Protein AF-A0A9D1HFX7-F1 (afdb_monomer)

Structure (mmCIF, N/CA/C/O backbone):
data_AF-A0A9D1HFX7-F1
#
_entry.id   AF-A0A9D1HFX7-F1
#
loop_
_atom_site.group_PDB
_atom_site.id
_atom_site.type_symbol
_atom_site.label_atom_id
_atom_site.label_alt_id
_atom_site.label_comp_id
_atom_site.label_asym_id
_atom_site.label_entity_id
_atom_site.label_seq_id
_atom_site.pdbx_PDB_ins_code
_atom_site.Cartn_x
_atom_site.Cartn_y
_atom_site.Cartn_z
_atom_site.occupancy
_atom_site.B_iso_or_equiv
_atom_site.auth_seq_id
_atom_site.auth_comp_id
_atom_site.auth_asym_id
_atom_site.auth_atom_id
_atom_site.pdbx_PDB_model_num
ATOM 1 N N . MET A 1 1 ? 2.131 -2.869 28.684 1.00 35.06 1 MET A N 1
ATOM 2 C CA . MET A 1 1 ? 0.744 -2.382 28.804 1.00 35.06 1 MET A CA 1
ATOM 3 C C . MET A 1 1 ? 0.823 -0.874 28.909 1.00 35.06 1 MET A C 1
ATOM 5 O O . MET A 1 1 ? 1.171 -0.352 29.963 1.00 35.06 1 ME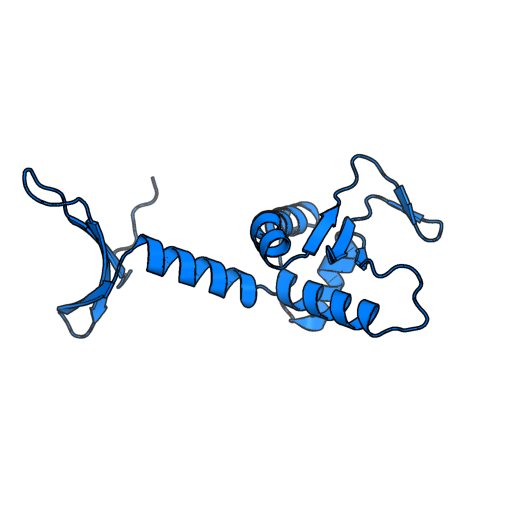T A O 1
ATOM 9 N N . GLU A 1 2 ? 0.680 -0.198 27.777 1.00 43.59 2 GLU A N 1
ATOM 10 C CA . GLU A 1 2 ? 0.685 1.263 27.704 1.00 43.59 2 GLU A CA 1
ATOM 11 C C . GLU A 1 2 ? -0.664 1.756 28.248 1.00 43.59 2 GLU A C 1
ATOM 13 O O . GLU A 1 2 ? -1.698 1.173 27.932 1.00 43.59 2 GLU A O 1
ATOM 18 N N . ARG A 1 3 ? -0.665 2.739 29.156 1.00 45.41 3 ARG A N 1
ATOM 19 C CA . ARG A 1 3 ? -1.911 3.285 29.713 1.00 45.41 3 ARG A CA 1
ATOM 20 C C . ARG A 1 3 ? -2.612 4.080 28.613 1.00 45.41 3 ARG A C 1
ATOM 22 O O . ARG A 1 3 ? -2.048 5.078 28.168 1.00 45.41 3 ARG A O 1
ATOM 29 N N . GLU A 1 4 ? -3.812 3.655 28.220 1.00 54.44 4 GLU A N 1
ATOM 30 C CA . GLU A 1 4 ? -4.685 4.386 27.294 1.00 54.44 4 GLU A CA 1
ATOM 31 C C . GLU A 1 4 ? -4.782 5.856 27.723 1.00 54.44 4 GLU A C 1
ATOM 33 O O . GLU A 1 4 ? -5.064 6.189 28.885 1.00 54.44 4 GLU A O 1
ATOM 38 N N . LYS A 1 5 ? -4.450 6.756 26.797 1.00 50.41 5 LYS A N 1
ATOM 39 C CA . LYS A 1 5 ? -4.477 8.194 27.049 1.00 50.41 5 LYS A CA 1
ATOM 40 C C . LYS A 1 5 ? -5.940 8.613 27.174 1.00 50.41 5 LYS A C 1
ATOM 42 O O . LYS A 1 5 ? -6.688 8.547 26.211 1.00 50.41 5 LYS A O 1
ATOM 47 N N . ARG A 1 6 ? -6.330 9.120 28.348 1.00 51.50 6 ARG A N 1
ATOM 48 C CA . ARG A 1 6 ? -7.686 9.606 28.710 1.00 51.50 6 ARG A CA 1
ATOM 49 C C . ARG A 1 6 ? -8.242 10.771 27.857 1.00 51.50 6 ARG A C 1
ATOM 51 O O . ARG A 1 6 ? -9.189 11.428 28.269 1.00 51.50 6 ARG A O 1
ATOM 58 N N . THR A 1 7 ? -7.623 11.072 26.724 1.00 53.31 7 THR A N 1
ATOM 59 C CA . THR A 1 7 ? -7.999 12.125 25.771 1.00 53.31 7 THR A CA 1
ATOM 60 C C . THR A 1 7 ? -8.582 11.568 24.474 1.00 53.31 7 THR A C 1
ATOM 62 O O . THR A 1 7 ? -8.871 12.343 23.568 1.00 53.31 7 THR A O 1
ATOM 65 N N . GLU A 1 8 ? -8.726 10.250 24.346 1.00 61.66 8 GLU A N 1
ATOM 66 C CA . GLU A 1 8 ? -9.421 9.656 23.206 1.00 61.66 8 GLU A CA 1
ATOM 67 C C . GLU A 1 8 ? -10.930 9.868 23.373 1.00 61.66 8 GLU A C 1
ATOM 69 O O . GLU A 1 8 ? -11.542 9.402 24.331 1.00 61.66 8 GLU A O 1
ATOM 74 N N . ASN A 1 9 ? -11.530 10.613 22.441 1.00 75.38 9 ASN A N 1
ATOM 75 C CA . ASN A 1 9 ? -12.978 10.828 22.368 1.00 75.38 9 ASN A CA 1
ATOM 76 C C . ASN A 1 9 ? -13.708 9.599 21.802 1.00 75.38 9 ASN A C 1
ATOM 78 O O . ASN A 1 9 ? -14.849 9.721 21.388 1.00 75.38 9 ASN A O 1
ATOM 82 N N . GLU A 1 10 ? -13.074 8.432 21.729 1.00 80.06 10 GLU A N 1
ATOM 83 C CA . GLU A 1 10 ? -13.641 7.234 21.117 1.00 80.06 10 GLU A CA 1
ATOM 84 C C . GLU A 1 10 ? -13.558 6.059 22.088 1.00 80.06 10 GLU A C 1
ATOM 86 O O . GLU A 1 10 ? -12.585 5.923 22.824 1.00 80.06 10 GLU A O 1
ATOM 91 N N . ALA A 1 11 ? -14.596 5.225 22.109 1.00 83.12 11 ALA A N 1
ATOM 92 C CA . ALA A 1 11 ? -14.663 4.039 22.956 1.00 83.12 11 ALA A CA 1
ATOM 93 C C . ALA A 1 11 ? -15.431 2.916 22.258 1.00 83.12 11 ALA A C 1
ATOM 95 O O . ALA A 1 11 ? -16.308 3.171 21.435 1.00 83.12 11 ALA A O 1
ATOM 96 N N . VAL A 1 12 ? -15.142 1.668 22.625 1.00 84.00 12 VAL A N 1
ATOM 97 C CA . VAL A 1 12 ? -15.942 0.508 22.215 1.00 84.00 12 VAL A CA 1
ATOM 98 C C . VAL A 1 12 ? -16.804 0.066 23.394 1.00 84.00 12 VAL A C 1
ATOM 100 O O . VAL A 1 12 ? -16.301 -0.237 24.475 1.00 84.00 12 VAL A O 1
ATOM 103 N N . LEU A 1 13 ? -18.121 0.048 23.198 1.00 84.88 13 LEU A N 1
ATOM 104 C CA . LEU A 1 13 ? -19.087 -0.481 24.150 1.00 84.88 13 LEU A CA 1
ATOM 105 C C . LEU A 1 13 ? -19.352 -1.953 23.838 1.00 84.88 13 LEU A C 1
ATOM 107 O O . LEU A 1 13 ? -20.036 -2.273 22.869 1.00 84.88 13 LEU A O 1
ATOM 111 N N . HIS A 1 14 ? -18.847 -2.828 24.703 1.00 87.31 14 HIS A N 1
ATOM 112 C CA . HIS A 1 14 ? -19.106 -4.263 24.653 1.00 87.31 14 HIS A CA 1
ATOM 113 C C . HIS A 1 14 ? -20.423 -4.589 25.365 1.00 87.31 14 HIS A C 1
ATOM 115 O O . HIS A 1 14 ? -20.521 -4.503 26.593 1.00 87.31 1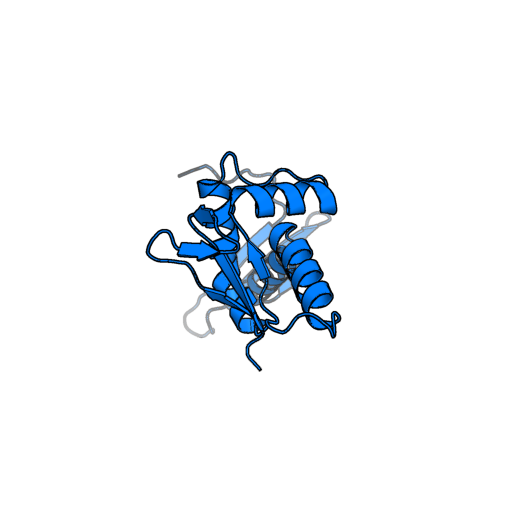4 HIS A O 1
ATOM 121 N N . ILE A 1 15 ? -21.444 -4.972 24.607 1.00 86.44 15 ILE A N 1
ATOM 122 C CA . ILE A 1 15 ? -22.751 -5.373 25.127 1.00 86.44 15 ILE A CA 1
ATOM 123 C C . ILE A 1 15 ? -22.792 -6.898 25.184 1.00 86.44 15 ILE A C 1
ATOM 125 O O . ILE A 1 15 ? -22.756 -7.571 24.159 1.00 86.44 15 ILE A O 1
ATOM 129 N N . THR A 1 16 ? -22.893 -7.456 26.391 1.00 89.06 16 THR A N 1
ATOM 130 C CA . THR A 1 16 ? 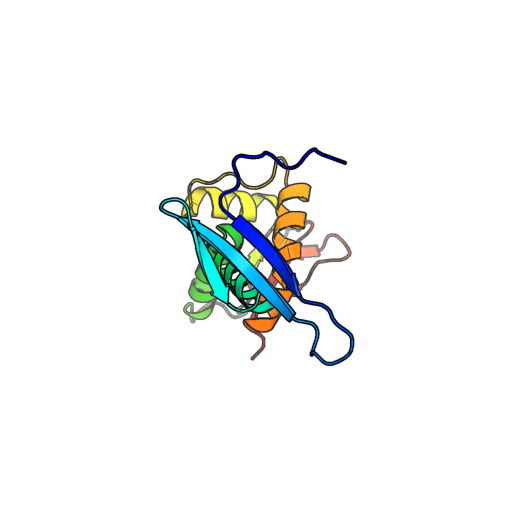-23.042 -8.903 26.612 1.00 89.06 16 THR A CA 1
ATOM 131 C C . THR A 1 16 ? -24.132 -9.174 27.646 1.00 89.06 16 THR A C 1
ATOM 133 O O . THR A 1 16 ? -24.351 -8.380 28.561 1.00 89.06 16 THR A O 1
ATOM 136 N N . GLY A 1 17 ? -24.850 -10.291 27.512 1.00 88.06 17 GLY A N 1
ATOM 137 C CA . GLY A 1 17 ? -25.893 -10.678 28.460 1.00 88.06 17 GLY A CA 1
ATOM 138 C C . GLY A 1 17 ? -26.484 -12.052 28.154 1.00 88.06 17 GLY A C 1
ATOM 139 O O . GLY A 1 17 ? -26.192 -12.646 27.122 1.00 88.06 17 GLY A O 1
ATOM 140 N N . ARG A 1 18 ? -27.300 -12.575 29.077 1.00 88.56 18 ARG A N 1
ATOM 141 C CA . ARG A 1 18 ? -27.827 -13.951 29.006 1.00 88.56 18 ARG A CA 1
ATOM 142 C C . ARG A 1 18 ? -28.803 -14.168 27.845 1.00 88.56 18 ARG A C 1
ATOM 144 O O . ARG A 1 18 ? -28.777 -15.221 27.225 1.00 88.56 18 ARG A O 1
ATOM 151 N N . ASP A 1 19 ? -29.649 -13.174 27.586 1.00 92.56 19 ASP A N 1
ATOM 152 C CA . ASP A 1 19 ? -30.770 -13.252 26.640 1.00 92.56 19 ASP A CA 1
ATOM 153 C C . ASP A 1 19 ? -30.618 -12.252 25.472 1.00 92.56 19 ASP A C 1
ATOM 155 O O . ASP A 1 19 ? -31.581 -11.952 24.770 1.00 92.56 19 ASP A O 1
ATOM 159 N N . ILE A 1 20 ? -29.414 -11.706 25.273 1.00 85.12 20 ILE A N 1
ATOM 160 C CA . ILE A 1 20 ? -29.111 -10.750 24.202 1.00 85.12 20 ILE A CA 1
ATOM 161 C C . ILE A 1 20 ? -27.954 -11.260 23.355 1.00 85.12 20 ILE A C 1
ATOM 163 O O . ILE A 1 20 ? -27.045 -11.924 23.854 1.00 85.12 20 ILE A O 1
ATOM 167 N N . GLN A 1 21 ? -27.985 -10.932 22.066 1.00 83.75 21 GLN A N 1
ATOM 168 C CA . GLN A 1 21 ? -26.839 -11.186 21.207 1.00 83.75 21 GLN A CA 1
ATOM 169 C C . GLN A 1 21 ? -25.691 -10.256 21.611 1.00 83.75 21 GLN A C 1
ATOM 171 O O . GLN A 1 21 ? -25.928 -9.057 21.783 1.00 83.75 21 GLN A O 1
ATOM 176 N N . PRO A 1 22 ? -24.470 -10.789 21.777 1.00 85.44 22 PRO A N 1
ATOM 177 C CA . PRO A 1 22 ? -23.296 -9.961 21.977 1.00 85.44 22 PRO A CA 1
ATOM 178 C C . PRO A 1 22 ? -23.141 -8.969 20.825 1.00 85.44 22 PRO A C 1
ATOM 180 O O . PRO A 1 22 ? -23.256 -9.358 19.661 1.00 85.44 22 PRO A O 1
ATOM 183 N N . GLN A 1 23 ? -22.883 -7.708 21.150 1.00 86.00 23 GLN A N 1
ATOM 184 C CA . GLN A 1 23 ? -22.647 -6.660 20.165 1.00 86.00 23 GLN A CA 1
ATOM 185 C C . GLN A 1 23 ? -21.563 -5.715 20.665 1.00 86.00 23 GLN A C 1
ATOM 187 O O . GLN A 1 23 ? -21.562 -5.337 21.835 1.00 86.00 23 GLN A O 1
ATOM 192 N N . ASP A 1 24 ? -20.702 -5.279 19.753 1.00 86.25 24 ASP A N 1
ATOM 193 C CA . ASP A 1 24 ? -19.713 -4.245 20.015 1.00 86.25 24 ASP A CA 1
ATOM 194 C C . ASP A 1 24 ? -20.116 -2.972 19.265 1.00 86.25 24 ASP A C 1
ATOM 196 O O . ASP A 1 24 ? -20.273 -2.981 18.045 1.00 86.25 24 ASP A O 1
ATOM 200 N N . LEU A 1 25 ? -20.313 -1.867 19.985 1.00 84.88 25 LEU A N 1
ATOM 201 C CA . LEU 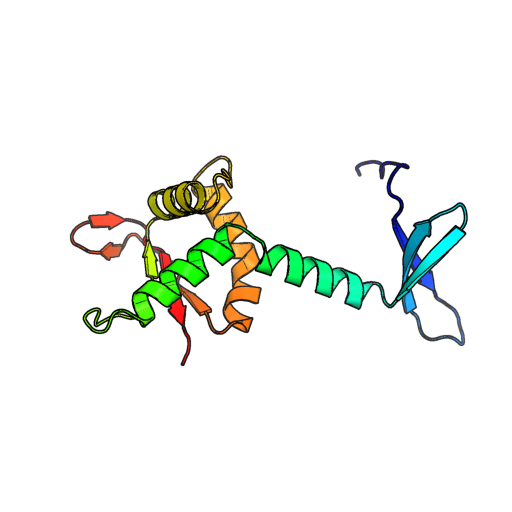A 1 25 ? -20.664 -0.570 19.399 1.00 84.88 25 LEU A CA 1
ATOM 202 C C . LEU A 1 25 ? -19.496 0.404 19.520 1.00 84.88 25 LEU A C 1
ATOM 204 O O . LEU A 1 25 ? -18.983 0.622 20.614 1.00 84.88 25 LEU A O 1
ATOM 208 N N . ALA A 1 26 ? -19.105 1.032 18.415 1.00 84.69 26 ALA A N 1
ATOM 209 C CA . ALA A 1 26 ? -18.180 2.157 18.451 1.00 84.69 26 ALA A CA 1
ATOM 210 C C . ALA A 1 26 ? -18.935 3.416 18.889 1.00 84.69 26 ALA A C 1
ATOM 212 O O . ALA A 1 26 ? -19.977 3.756 18.329 1.00 84.69 26 ALA A O 1
ATOM 213 N N . LEU A 1 27 ? -18.402 4.119 19.880 1.00 86.38 27 LEU A N 1
ATOM 214 C CA . LEU A 1 27 ? -18.950 5.355 20.417 1.00 86.38 27 LEU A CA 1
ATOM 215 C C . LEU A 1 27 ? -17.952 6.497 20.222 1.00 86.38 27 LEU A C 1
ATOM 217 O O . LEU A 1 27 ? -16.744 6.298 20.350 1.00 86.38 27 LEU A O 1
ATOM 221 N N . THR A 1 28 ? -18.462 7.701 19.979 1.00 87.06 28 THR A N 1
ATOM 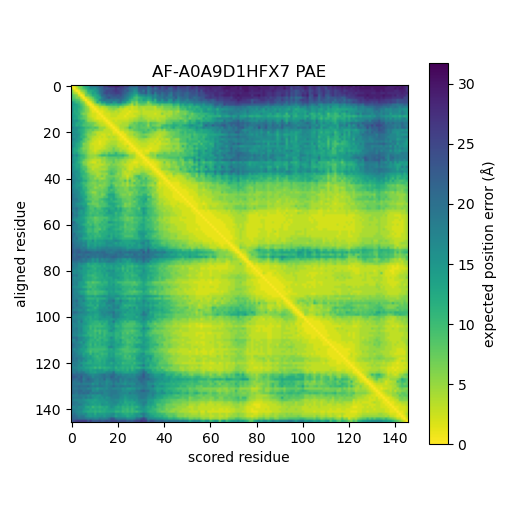222 C CA . THR A 1 28 ? -17.689 8.946 20.043 1.00 87.06 28 THR A CA 1
ATOM 223 C C . THR A 1 28 ? -18.262 9.869 21.111 1.00 87.06 28 THR A C 1
ATOM 225 O O . THR A 1 28 ? -19.474 9.921 21.313 1.00 87.06 28 THR A O 1
ATOM 228 N N . PHE A 1 29 ? -17.401 10.576 21.829 1.00 82.50 29 PHE A N 1
ATOM 229 C CA . PHE A 1 29 ? -17.781 11.534 22.851 1.00 82.50 29 PHE A CA 1
ATOM 230 C C . PHE A 1 29 ? -17.829 12.932 22.238 1.00 82.50 29 PHE A C 1
ATOM 232 O O . PHE A 1 29 ? -16.797 13.529 21.921 1.00 82.50 29 PHE A O 1
ATOM 239 N N . ASN A 1 30 ? -19.040 13.457 22.081 1.00 82.94 30 ASN A N 1
ATOM 240 C CA . ASN A 1 30 ? -19.306 14.764 21.497 1.00 82.94 30 ASN A CA 1
ATOM 241 C C . ASN A 1 30 ? -20.233 15.560 22.419 1.00 82.94 30 ASN A C 1
ATOM 243 O O . ASN A 1 30 ? -21.169 15.006 22.983 1.00 82.94 30 ASN A O 1
ATOM 247 N N . ASN A 1 31 ? -19.987 16.861 22.600 1.00 81.69 31 ASN A N 1
ATOM 248 C CA . ASN A 1 31 ? -20.863 17.760 23.368 1.00 81.69 31 ASN A CA 1
ATOM 249 C C . ASN A 1 31 ? -21.413 17.151 24.682 1.00 81.69 31 ASN A C 1
ATOM 251 O O . ASN A 1 31 ? -22.614 17.207 24.953 1.00 81.69 31 ASN A O 1
ATOM 255 N N . TYR A 1 32 ? -20.527 16.560 25.492 1.00 82.44 32 TYR A N 1
ATOM 256 C CA . TYR A 1 32 ? -20.826 15.932 26.790 1.00 82.44 32 TYR A CA 1
ATOM 257 C C . TYR A 1 32 ? -21.722 14.681 26.764 1.00 82.44 32 TYR A C 1
ATOM 259 O O . TYR A 1 32 ? -22.185 14.248 27.820 1.00 82.44 32 TYR A O 1
ATOM 267 N N . HIS A 1 33 ? -21.955 14.075 25.603 1.00 83.88 33 HIS A N 1
ATOM 268 C CA . HIS A 1 33 ? -22.684 12.819 25.477 1.00 83.88 33 HIS A CA 1
ATOM 269 C C . HIS A 1 33 ? -21.966 11.842 24.541 1.00 83.88 33 HIS A C 1
ATOM 271 O O . HIS A 1 33 ? -21.102 12.216 23.750 1.00 83.88 33 HIS A O 1
ATOM 277 N N . TRP A 1 34 ? -22.301 10.561 24.677 1.00 86.81 34 TRP A N 1
ATOM 278 C CA . TRP A 1 34 ? -21.816 9.518 23.781 1.00 86.81 34 TRP A CA 1
ATOM 279 C C . TRP A 1 34 ? -22.786 9.359 22.615 1.00 86.81 34 TRP A C 1
ATOM 281 O O . TRP A 1 34 ? -23.978 9.128 22.822 1.00 86.81 34 TRP A O 1
ATOM 291 N N . GLU A 1 35 ? -22.266 9.458 21.400 1.00 85.38 35 GLU A N 1
ATOM 292 C CA . GLU A 1 35 ? -22.982 9.179 20.161 1.00 85.38 35 GLU A CA 1
ATOM 293 C C . GLU A 1 35 ? -22.520 7.823 19.609 1.00 85.38 35 GLU A C 1
ATOM 295 O O . GLU A 1 35 ? -21.324 7.525 19.586 1.00 85.38 35 GLU A O 1
ATOM 300 N N . SER A 1 36 ? -23.464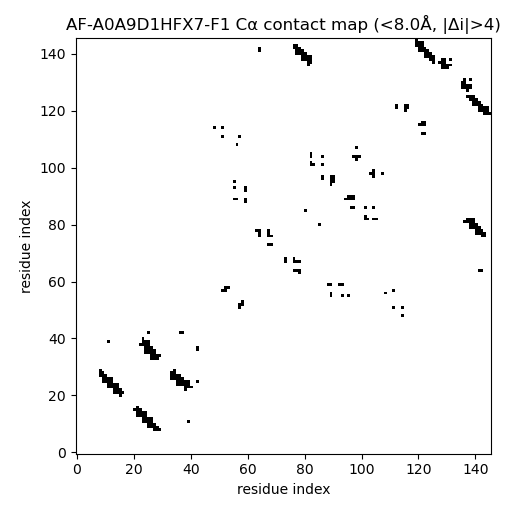 6.983 19.172 1.00 83.69 36 SER A N 1
ATOM 301 C CA . SER A 1 36 ? -23.141 5.698 18.544 1.00 83.69 36 SER A CA 1
ATOM 302 C C . SER A 1 36 ? -22.735 5.905 17.090 1.00 83.69 36 SER A C 1
ATOM 304 O O . SER A 1 36 ? -23.506 6.443 16.298 1.00 83.69 36 SER A O 1
ATOM 306 N N . LEU A 1 37 ? -21.542 5.433 16.739 1.00 81.12 37 LEU A N 1
ATOM 307 C CA . LEU A 1 37 ? -21.052 5.353 15.364 1.00 81.12 37 LEU A CA 1
ATOM 308 C C . LEU A 1 37 ? -21.524 4.069 14.657 1.00 81.12 37 LEU A C 1
ATOM 310 O O . LEU A 1 37 ? -21.339 3.932 13.451 1.00 81.12 37 LEU A O 1
ATOM 314 N N . GLY A 1 38 ? -22.154 3.144 15.388 1.00 82.88 38 GLY A N 1
ATOM 315 C CA . GLY A 1 38 ? -22.620 1.856 14.879 1.00 82.88 38 GLY A CA 1
ATOM 316 C C . GLY A 1 38 ? -21.744 0.689 15.329 1.00 82.88 38 GLY A C 1
ATOM 317 O O . GLY A 1 38 ? -21.073 0.760 16.357 1.00 82.88 38 GLY A O 1
ATOM 318 N N . ASP A 1 39 ? -21.787 -0.407 14.575 1.00 84.81 39 ASP A N 1
ATOM 319 C CA . ASP A 1 39 ? -21.030 -1.627 14.868 1.00 84.81 39 ASP A CA 1
ATOM 320 C C . ASP A 1 39 ? -19.514 -1.373 14.849 1.00 84.81 39 ASP A C 1
ATOM 322 O O . ASP A 1 39 ? -18.967 -0.846 13.874 1.00 84.81 39 ASP A O 1
ATOM 326 N N . ALA A 1 40 ? -18.832 -1.749 15.931 1.00 78.69 40 ALA A N 1
ATOM 327 C CA . ALA A 1 40 ? -17.415 -1.461 16.118 1.00 78.69 40 ALA A CA 1
ATOM 328 C C . ALA A 1 40 ? -16.545 -2.133 15.050 1.00 78.69 40 ALA A C 1
ATOM 330 O O . ALA A 1 40 ? -15.658 -1.486 14.489 1.00 78.69 40 ALA A O 1
ATOM 331 N N . GLY A 1 41 ? -16.843 -3.388 14.700 1.00 77.19 41 GLY A N 1
ATOM 332 C CA . GLY A 1 41 ? -16.111 -4.116 13.663 1.00 77.19 41 GLY A CA 1
ATOM 333 C C . GLY A 1 41 ? -16.230 -3.446 12.293 1.00 77.19 41 GLY A C 1
ATOM 334 O O . GLY A 1 41 ? -15.235 -3.270 11.587 1.00 77.19 41 GLY A O 1
ATOM 335 N N . SER A 1 42 ? -17.432 -2.991 11.947 1.00 76.62 42 SER A N 1
ATOM 336 C CA . SER A 1 42 ? -17.710 -2.280 10.697 1.00 76.62 42 SER A CA 1
ATOM 337 C C . SER A 1 42 ? -16.981 -0.932 10.620 1.00 76.62 42 SER A C 1
ATOM 339 O O . SER A 1 42 ? -16.405 -0.595 9.581 1.00 76.62 42 SER A O 1
ATOM 341 N N . ILE A 1 43 ? -16.950 -0.168 11.719 1.00 78.81 43 ILE A N 1
ATOM 342 C CA . ILE A 1 43 ? -16.206 1.099 11.799 1.00 78.81 43 ILE A CA 1
ATOM 343 C C . ILE A 1 43 ? -14.696 0.868 11.665 1.00 78.81 43 ILE A C 1
ATOM 345 O O . ILE A 1 43 ? -14.032 1.574 10.901 1.00 78.81 43 ILE A O 1
ATOM 349 N N . GLU A 1 44 ? -14.141 -0.123 12.363 1.00 78.19 44 GLU A N 1
ATOM 350 C CA . GLU A 1 44 ? -12.723 -0.466 12.245 1.00 78.19 44 GLU A CA 1
ATOM 351 C C . GLU A 1 44 ? -12.354 -0.899 10.826 1.00 78.19 44 GLU A C 1
ATOM 353 O O . GLU A 1 44 ? -11.322 -0.477 10.296 1.00 78.19 44 GLU A O 1
ATOM 358 N N . GLN A 1 45 ? -13.203 -1.701 10.183 1.00 76.38 45 GLN A N 1
ATOM 359 C CA . GLN A 1 45 ? -12.988 -2.127 8.807 1.00 76.38 45 GLN A CA 1
ATOM 360 C C . GLN A 1 45 ? -12.970 -0.929 7.853 1.00 76.38 45 GLN A C 1
ATOM 362 O O . GLN A 1 45 ? -12.037 -0.801 7.058 1.00 76.38 45 GLN A O 1
ATOM 367 N N . MET A 1 46 ? -13.935 -0.011 7.969 1.00 79.38 46 MET A N 1
ATOM 368 C CA . MET A 1 46 ? -13.953 1.213 7.162 1.00 79.38 46 MET A CA 1
ATOM 369 C C . MET A 1 46 ? -12.694 2.059 7.370 1.00 79.38 46 MET A C 1
ATOM 371 O O . MET A 1 46 ? -12.120 2.551 6.399 1.00 79.38 46 MET A O 1
ATOM 375 N N . ARG A 1 47 ? -12.219 2.200 8.614 1.00 81.81 47 ARG A N 1
ATOM 376 C CA . ARG A 1 47 ? -10.975 2.928 8.914 1.00 81.81 47 ARG A CA 1
ATOM 377 C C . ARG A 1 47 ? -9.767 2.285 8.255 1.00 81.81 47 ARG A C 1
ATOM 379 O O . ARG A 1 47 ? -8.959 2.999 7.669 1.00 81.81 47 ARG A O 1
ATOM 386 N N . ARG A 1 48 ? -9.647 0.957 8.319 1.00 80.81 48 ARG A N 1
ATOM 387 C CA . ARG A 1 48 ? -8.545 0.231 7.673 1.00 80.81 48 ARG A CA 1
ATOM 388 C C . ARG A 1 48 ? -8.593 0.370 6.156 1.00 80.81 48 ARG A C 1
ATOM 390 O O . ARG A 1 48 ? -7.561 0.631 5.547 1.00 80.81 48 ARG A O 1
ATOM 397 N N . GLU A 1 49 ? -9.774 0.269 5.550 1.00 81.50 49 GLU A N 1
ATOM 398 C CA . GLU A 1 49 ? -9.933 0.477 4.107 1.00 81.50 49 GLU A CA 1
ATOM 399 C C . GLU A 1 49 ? -9.590 1.915 3.694 1.00 81.50 49 GLU A C 1
ATOM 401 O O . GLU A 1 49 ? -8.945 2.126 2.667 1.00 81.50 49 GLU A O 1
ATOM 406 N N . LEU A 1 50 ? -9.969 2.912 4.497 1.00 83.44 50 LEU A N 1
ATOM 407 C CA . LEU A 1 50 ? -9.665 4.315 4.225 1.00 83.44 50 LEU A CA 1
ATOM 408 C C . LEU A 1 50 ? -8.175 4.628 4.424 1.00 83.44 50 LEU A C 1
ATOM 410 O O . LEU A 1 50 ? -7.584 5.327 3.601 1.00 83.44 50 LEU A O 1
ATOM 414 N N . ALA A 1 51 ? -7.559 4.065 5.466 1.00 83.88 51 ALA A N 1
ATOM 415 C CA . ALA A 1 51 ? -6.120 4.136 5.694 1.00 83.88 51 ALA A CA 1
ATOM 416 C C . ALA A 1 51 ? -5.352 3.511 4.526 1.00 83.88 51 ALA A C 1
ATOM 418 O O . ALA A 1 51 ? -4.439 4.140 4.007 1.00 83.88 51 ALA A O 1
ATOM 419 N N . TYR A 1 52 ? -5.773 2.333 4.055 1.00 87.06 52 TYR A N 1
ATOM 420 C CA . TYR A 1 52 ? -5.212 1.676 2.875 1.00 87.06 52 TYR A CA 1
ATOM 421 C C . TYR A 1 52 ? -5.337 2.542 1.615 1.00 87.06 52 TYR A C 1
ATOM 423 O O . TYR A 1 52 ? -4.341 2.798 0.941 1.00 87.06 52 TYR A O 1
ATOM 431 N N . ARG A 1 53 ? -6.543 3.037 1.302 1.00 85.81 53 ARG A N 1
ATOM 432 C CA . ARG A 1 53 ? -6.799 3.829 0.085 1.00 85.81 53 ARG A CA 1
ATOM 433 C C . ARG A 1 53 ? -5.979 5.112 0.030 1.00 85.81 53 ARG A C 1
ATOM 435 O O . ARG A 1 53 ? -5.521 5.485 -1.044 1.00 85.81 53 ARG A O 1
ATOM 442 N N . ASN A 1 54 ? -5.802 5.762 1.176 1.00 87.12 54 ASN A N 1
ATOM 443 C CA . ASN A 1 54 ? -5.066 7.017 1.279 1.00 87.12 54 ASN A CA 1
ATOM 444 C C . ASN A 1 54 ? -3.576 6.813 1.584 1.00 87.12 54 ASN A C 1
ATOM 446 O O . ASN A 1 54 ? -2.841 7.796 1.691 1.00 87.12 54 ASN A O 1
ATOM 450 N N . HIS A 1 55 ? -3.111 5.568 1.736 1.00 90.44 55 HIS A N 1
ATOM 451 C CA . HIS A 1 55 ? -1.721 5.319 2.079 1.00 90.44 55 HIS A CA 1
ATOM 452 C C . HIS A 1 55 ? -0.803 5.692 0.902 1.00 90.44 55 HIS A C 1
ATOM 454 O O . HIS A 1 55 ? -1.021 5.204 -0.213 1.00 90.44 55 HIS A O 1
ATOM 460 N N . PRO A 1 56 ? 0.271 6.476 1.112 1.00 89.00 56 PRO A N 1
ATOM 461 C CA . PRO A 1 56 ? 1.136 6.938 0.024 1.00 89.00 56 PRO A CA 1
ATOM 462 C C . PRO A 1 56 ? 1.751 5.820 -0.823 1.00 89.00 56 PRO A C 1
ATOM 464 O O . PRO A 1 56 ? 1.877 5.969 -2.038 1.00 89.00 56 PRO A O 1
ATOM 467 N N . ILE A 1 57 ? 2.089 4.683 -0.198 1.00 91.06 57 ILE A N 1
ATOM 468 C CA . ILE A 1 57 ? 2.584 3.486 -0.902 1.00 91.06 57 ILE A CA 1
ATOM 469 C C . ILE A 1 57 ? 1.549 3.006 -1.920 1.00 91.06 57 ILE A C 1
ATOM 471 O O . ILE A 1 57 ? 1.883 2.771 -3.077 1.00 91.06 57 ILE A O 1
ATOM 475 N N . VAL A 1 58 ? 0.292 2.885 -1.492 1.00 91.25 58 VAL A N 1
ATOM 476 C CA . VAL A 1 58 ? -0.801 2.338 -2.301 1.00 91.25 58 VAL A CA 1
ATOM 477 C C . VAL A 1 58 ? -1.164 3.301 -3.423 1.00 91.25 58 VAL A C 1
ATOM 479 O O . VAL A 1 58 ? -1.314 2.873 -4.565 1.00 91.25 58 VAL A O 1
ATOM 482 N N . VAL A 1 59 ? -1.248 4.599 -3.120 1.00 91.62 59 VAL A N 1
ATOM 483 C CA . VAL A 1 59 ? -1.517 5.649 -4.113 1.00 91.62 59 VAL A CA 1
ATOM 484 C C . VAL A 1 59 ? -0.447 5.645 -5.206 1.00 91.62 59 VAL A C 1
ATOM 486 O O . VAL A 1 59 ? -0.775 5.587 -6.390 1.00 91.62 59 VAL A O 1
ATOM 489 N N . THR A 1 60 ? 0.828 5.641 -4.813 1.00 92.12 60 THR A N 1
ATOM 490 C CA . THR A 1 60 ? 1.963 5.634 -5.749 1.00 92.12 60 THR A CA 1
ATOM 491 C C . THR A 1 60 ? 1.980 4.362 -6.590 1.00 92.12 60 THR A C 1
ATOM 493 O O . THR A 1 60 ? 2.133 4.424 -7.806 1.00 92.12 60 THR A O 1
ATOM 496 N N . LEU A 1 61 ? 1.782 3.205 -5.956 1.00 92.31 61 LEU A N 1
ATOM 497 C CA . LEU A 1 61 ? 1.775 1.912 -6.631 1.00 92.31 61 LEU A CA 1
ATOM 498 C C . LEU A 1 61 ? 0.657 1.818 -7.663 1.00 92.31 61 LEU A C 1
ATOM 500 O O . LEU A 1 61 ? 0.915 1.434 -8.799 1.00 92.31 61 LEU A O 1
ATOM 504 N N . LYS A 1 62 ? -0.573 2.190 -7.293 1.00 91.06 62 LYS A N 1
ATOM 505 C CA . LYS A 1 62 ? -1.711 2.173 -8.218 1.00 91.06 62 LYS A CA 1
ATOM 506 C C . LYS A 1 62 ? -1.489 3.119 -9.387 1.00 91.06 62 LYS A C 1
ATOM 508 O O . LYS A 1 62 ? -1.748 2.730 -10.516 1.00 91.06 62 LYS A O 1
ATOM 513 N N . LYS A 1 63 ? -0.966 4.320 -9.125 1.00 92.31 63 LYS A N 1
ATOM 514 C CA . LYS A 1 63 ? -0.627 5.282 -10.177 1.00 92.31 63 LYS A CA 1
ATOM 515 C C . LYS A 1 63 ? 0.389 4.697 -11.162 1.00 92.31 63 LYS A C 1
ATOM 517 O O . LYS A 1 63 ? 0.112 4.673 -12.353 1.00 92.31 63 LYS A O 1
ATOM 522 N N . ARG A 1 64 ? 1.510 4.158 -10.667 1.00 91.12 64 ARG A N 1
ATOM 523 C CA . ARG A 1 64 ? 2.545 3.522 -11.503 1.00 91.12 64 ARG A CA 1
ATOM 524 C C . ARG A 1 64 ? 2.007 2.342 -12.305 1.00 91.12 64 ARG A C 1
ATOM 526 O O . ARG A 1 64 ? 2.349 2.188 -13.469 1.00 91.12 64 ARG A O 1
ATOM 533 N N . LEU A 1 65 ? 1.165 1.516 -11.689 1.00 91.00 65 LEU A N 1
ATOM 534 C CA . LEU A 1 65 ? 0.579 0.363 -12.360 1.00 91.00 65 LEU A CA 1
ATOM 535 C C . LEU A 1 65 ? -0.387 0.786 -13.473 1.00 91.00 65 LEU A C 1
ATOM 537 O O . LEU A 1 65 ? -0.365 0.187 -14.539 1.00 91.00 65 LEU A O 1
ATOM 541 N N . THR A 1 66 ? -1.187 1.834 -13.256 1.00 90.75 66 THR A N 1
ATOM 542 C CA . THR A 1 66 ? -2.043 2.412 -14.302 1.00 90.75 66 THR A CA 1
ATOM 543 C C . THR A 1 66 ? -1.218 3.006 -15.442 1.00 90.75 66 THR A C 1
ATOM 545 O O . THR A 1 66 ? -1.519 2.722 -16.592 1.00 90.75 66 THR A O 1
ATOM 548 N N . GLU A 1 67 ? -0.152 3.757 -15.143 1.00 89.62 67 GLU A N 1
ATOM 549 C CA . GLU A 1 67 ? 0.753 4.314 -16.166 1.00 89.62 67 GLU A CA 1
ATOM 550 C C . GLU A 1 67 ? 1.348 3.206 -17.057 1.00 89.62 67 GLU A C 1
ATOM 552 O O . GLU A 1 67 ? 1.367 3.342 -18.274 1.00 89.62 67 GLU A O 1
ATOM 557 N N . ILE A 1 68 ? 1.769 2.082 -16.464 1.00 88.06 68 ILE A N 1
ATOM 558 C CA . ILE A 1 68 ? 2.284 0.913 -17.203 1.00 88.06 68 ILE A CA 1
ATOM 559 C C . ILE A 1 68 ? 1.187 0.210 -18.011 1.00 88.06 68 ILE A C 1
ATOM 561 O O . ILE A 1 68 ? 1.452 -0.356 -19.066 1.00 88.06 68 ILE A O 1
ATOM 565 N N . GLU A 1 69 ? -0.048 0.188 -17.515 1.00 86.25 69 GLU A N 1
ATOM 566 C CA . GLU A 1 69 ? -1.153 -0.431 -18.244 1.00 86.25 69 GLU A CA 1
ATOM 567 C C . GLU A 1 69 ? -1.630 0.383 -19.440 1.00 86.25 69 GLU A C 1
ATOM 569 O O . GLU A 1 69 ? -2.079 -0.215 -20.422 1.00 86.25 69 GLU A O 1
ATOM 574 N N . GLU A 1 70 ? -1.576 1.708 -19.335 1.00 87.62 70 GLU A N 1
ATOM 575 C CA . GLU A 1 70 ? -1.924 2.639 -20.408 1.00 87.62 70 GLU A CA 1
ATOM 576 C C . GLU A 1 70 ? -0.848 2.692 -21.496 1.00 87.62 70 GLU A C 1
ATOM 578 O O . GLU A 1 70 ? -1.162 3.029 -22.636 1.00 87.62 70 GLU A O 1
ATOM 583 N N . ASP A 1 71 ? 0.391 2.321 -21.171 1.00 86.62 71 ASP A N 1
ATOM 584 C CA . ASP A 1 71 ? 1.462 2.192 -22.151 1.00 86.62 71 ASP A CA 1
ATOM 585 C C . ASP A 1 71 ? 1.195 0.995 -23.089 1.00 86.62 71 ASP A C 1
ATOM 587 O O . ASP A 1 71 ? 1.137 -0.168 -22.673 1.00 86.62 71 ASP A O 1
ATOM 591 N N . GLU A 1 72 ? 0.974 1.290 -24.373 1.00 80.69 72 GLU A N 1
ATOM 592 C CA . GLU A 1 72 ? 0.737 0.285 -25.416 1.00 80.69 72 GLU A CA 1
ATOM 593 C C . GLU A 1 72 ? 2.032 -0.412 -25.860 1.00 80.69 72 GLU A C 1
ATOM 595 O O . GLU A 1 72 ? 1.977 -1.544 -26.350 1.00 80.69 72 GLU A O 1
ATOM 600 N N . ASP A 1 73 ? 3.187 0.235 -25.672 1.00 81.06 73 ASP A N 1
ATOM 601 C CA . ASP A 1 73 ? 4.491 -0.264 -26.109 1.00 81.06 73 ASP A CA 1
ATOM 602 C C . ASP A 1 73 ? 5.127 -1.214 -25.079 1.00 81.06 73 ASP A C 1
ATOM 604 O O . ASP A 1 73 ? 6.041 -1.973 -25.420 1.00 81.06 73 ASP A O 1
ATOM 608 N N . GLU A 1 74 ? 4.653 -1.213 -23.826 1.00 78.25 74 GLU A N 1
ATOM 609 C CA . GLU A 1 74 ? 5.194 -2.059 -22.762 1.00 78.25 74 GLU A CA 1
ATOM 610 C C . GLU A 1 74 ? 4.606 -3.490 -22.841 1.00 78.25 74 GLU A C 1
ATOM 612 O O . GLU A 1 74 ? 3.426 -3.725 -22.556 1.00 78.25 74 GLU A O 1
ATOM 617 N N . PRO A 1 75 ? 5.416 -4.512 -23.183 1.00 76.06 75 PRO A N 1
ATOM 618 C CA . PRO A 1 75 ? 4.917 -5.875 -23.378 1.00 76.06 75 PRO A CA 1
ATOM 619 C C . PRO A 1 75 ? 4.560 -6.579 -22.061 1.00 76.06 75 PRO A C 1
ATOM 621 O O . PRO A 1 75 ? 3.838 -7.576 -22.064 1.00 76.06 75 PRO A O 1
ATOM 624 N N . ILE A 1 76 ? 5.101 -6.104 -20.935 1.00 80.38 76 ILE A N 1
ATOM 625 C CA . ILE A 1 76 ? 4.931 -6.697 -19.609 1.00 80.38 76 ILE A CA 1
ATOM 626 C C . ILE A 1 76 ? 4.247 -5.661 -18.719 1.00 80.38 76 ILE A C 1
ATOM 628 O O . ILE A 1 76 ? 4.889 -4.732 -18.237 1.00 80.38 76 ILE A O 1
ATOM 632 N N . LYS A 1 77 ? 2.951 -5.855 -18.455 1.00 85.56 77 LYS A N 1
ATOM 633 C CA . LYS A 1 77 ? 2.139 -4.966 -17.606 1.00 85.56 77 LYS A CA 1
ATOM 634 C C . LYS A 1 77 ? 2.357 -5.232 -16.113 1.00 85.56 77 LYS A C 1
ATOM 636 O O . LYS A 1 77 ? 1.429 -5.514 -15.358 1.00 85.56 77 LYS A O 1
ATOM 641 N N . GLU A 1 78 ? 3.620 -5.210 -15.701 1.00 89.44 78 GLU A N 1
ATOM 642 C CA . GLU A 1 78 ? 4.047 -5.442 -14.324 1.00 89.44 78 GLU A CA 1
ATOM 643 C C . GLU A 1 78 ? 4.921 -4.281 -13.851 1.00 89.44 78 GLU A C 1
ATOM 645 O O . GLU A 1 78 ? 5.900 -3.906 -14.495 1.00 89.44 78 GLU A O 1
ATOM 650 N N . TYR A 1 79 ? 4.627 -3.757 -12.667 1.00 90.94 79 TYR A N 1
ATOM 651 C CA . TYR A 1 79 ? 5.493 -2.797 -12.006 1.00 90.94 79 TYR A CA 1
ATOM 652 C C . TYR A 1 79 ? 6.639 -3.523 -11.295 1.00 90.94 79 TYR A C 1
ATOM 654 O O . TYR A 1 79 ? 6.450 -4.128 -10.236 1.00 90.94 79 TYR A O 1
ATOM 662 N N . VAL A 1 80 ? 7.832 -3.479 -11.896 1.00 91.00 80 VAL A N 1
ATOM 663 C CA . VAL A 1 80 ? 9.057 -4.113 -11.386 1.00 91.00 80 VAL A CA 1
ATOM 664 C C . VAL A 1 80 ? 9.977 -3.064 -10.767 1.00 91.00 80 VAL A C 1
ATOM 666 O O . VAL A 1 80 ? 10.503 -2.202 -11.467 1.00 91.00 80 VAL A O 1
ATOM 669 N N . VAL A 1 81 ? 10.216 -3.143 -9.456 1.00 92.00 81 VAL A N 1
ATOM 670 C CA . VAL A 1 81 ? 10.928 -2.086 -8.722 1.00 92.00 81 VAL A CA 1
ATOM 671 C C . VAL A 1 81 ? 11.784 -2.633 -7.574 1.00 92.00 81 VAL A C 1
ATOM 673 O O . VAL A 1 81 ? 11.492 -3.680 -6.991 1.00 92.00 81 VAL A O 1
ATOM 676 N N . ARG A 1 82 ? 12.871 -1.934 -7.224 1.00 90.69 82 ARG A N 1
ATOM 677 C CA . ARG A 1 82 ? 13.635 -2.207 -5.991 1.00 90.69 82 ARG A CA 1
ATOM 678 C C . ARG A 1 82 ? 13.025 -1.442 -4.822 1.00 90.69 82 ARG A C 1
ATOM 680 O O . ARG A 1 82 ? 12.471 -0.366 -5.004 1.00 90.69 82 ARG A O 1
ATOM 687 N N . ALA A 1 83 ? 13.219 -1.936 -3.602 1.00 88.12 83 ALA A N 1
ATOM 688 C CA . ALA A 1 83 ? 12.741 -1.253 -2.395 1.00 88.12 83 ALA A CA 1
ATOM 689 C C . ALA A 1 83 ? 13.231 0.206 -2.296 1.00 88.12 83 ALA A C 1
ATOM 691 O O . ALA A 1 83 ? 12.467 1.089 -1.914 1.00 88.12 83 ALA A O 1
ATOM 692 N N . LYS A 1 84 ? 14.490 0.460 -2.683 1.00 89.12 84 LYS A N 1
ATOM 693 C CA . LYS A 1 84 ? 15.068 1.806 -2.718 1.00 89.12 84 LYS A CA 1
ATOM 694 C C . LYS A 1 84 ? 14.323 2.732 -3.680 1.00 89.12 84 LYS A C 1
ATOM 696 O O . LYS A 1 84 ? 13.848 3.778 -3.253 1.00 89.12 84 LYS A O 1
ATOM 701 N N . ASP A 1 85 ? 14.216 2.329 -4.945 1.00 90.50 85 ASP A N 1
ATOM 702 C CA . ASP A 1 85 ? 13.604 3.160 -5.988 1.00 90.50 85 ASP A CA 1
ATOM 703 C C . ASP A 1 85 ? 12.114 3.379 -5.687 1.00 90.50 85 ASP A C 1
ATOM 705 O O . ASP A 1 85 ? 11.614 4.489 -5.810 1.00 90.50 85 ASP A O 1
ATOM 709 N N . PHE A 1 86 ? 11.422 2.356 -5.172 1.00 91.12 86 PHE A N 1
ATOM 710 C CA . PHE A 1 86 ? 10.014 2.482 -4.806 1.00 91.12 86 PHE A CA 1
ATOM 711 C C . PHE A 1 86 ? 9.800 3.496 -3.676 1.00 91.12 86 PHE A C 1
ATOM 713 O O . PHE A 1 86 ? 8.866 4.295 -3.713 1.00 91.12 86 PHE A O 1
ATOM 720 N N . ARG A 1 87 ? 10.684 3.513 -2.676 1.00 89.25 87 ARG A N 1
ATOM 721 C CA . ARG A 1 87 ? 10.638 4.525 -1.618 1.00 89.25 87 ARG A CA 1
ATOM 722 C C . ARG A 1 87 ? 10.895 5.929 -2.171 1.00 89.25 87 ARG A C 1
ATOM 724 O O . ARG A 1 87 ? 10.231 6.868 -1.744 1.00 89.25 87 ARG A O 1
ATOM 731 N N . GLU A 1 88 ? 11.833 6.075 -3.107 1.00 89.31 88 GLU A N 1
ATOM 732 C CA . GLU A 1 88 ? 12.099 7.350 -3.787 1.00 89.31 88 GLU A CA 1
ATOM 733 C C . GLU A 1 88 ? 10.883 7.820 -4.602 1.00 89.31 88 GLU A C 1
ATOM 735 O O . GLU A 1 88 ? 10.520 8.993 -4.519 1.00 89.31 88 GLU A O 1
ATOM 740 N N . ASP A 1 89 ? 10.196 6.912 -5.299 1.00 89.69 89 ASP A N 1
ATOM 741 C CA . ASP A 1 89 ? 8.947 7.207 -6.007 1.00 89.69 89 ASP A CA 1
ATOM 742 C C . ASP A 1 89 ? 7.848 7.692 -5.059 1.00 89.69 89 ASP A C 1
ATOM 744 O O . ASP A 1 89 ? 7.210 8.708 -5.326 1.00 89.69 89 ASP A O 1
ATOM 748 N N . VAL A 1 90 ? 7.656 7.028 -3.915 1.00 90.44 90 VAL A N 1
ATOM 749 C CA . VAL A 1 90 ? 6.649 7.446 -2.924 1.00 90.44 90 VAL A CA 1
ATOM 750 C C . VAL A 1 90 ? 6.949 8.846 -2.386 1.00 90.44 90 VAL A C 1
ATOM 752 O O . VAL A 1 90 ? 6.040 9.673 -2.275 1.00 90.44 90 VAL A O 1
ATOM 755 N N . ILE A 1 91 ? 8.218 9.141 -2.096 1.00 90.38 91 ILE A N 1
ATOM 756 C CA . ILE A 1 91 ? 8.648 10.472 -1.647 1.00 90.38 91 ILE A CA 1
ATOM 757 C C . ILE A 1 91 ? 8.409 11.511 -2.746 1.00 90.38 91 ILE A C 1
ATOM 759 O O . ILE A 1 91 ? 7.949 12.611 -2.452 1.00 90.38 91 ILE A O 1
ATOM 763 N N . LYS A 1 92 ? 8.690 11.179 -4.008 1.00 89.62 92 LYS A N 1
ATOM 764 C CA . LYS A 1 92 ? 8.491 12.086 -5.142 1.00 89.62 92 LYS A CA 1
ATOM 765 C C . LYS A 1 92 ? 7.014 12.404 -5.379 1.00 89.62 92 LYS A C 1
ATOM 767 O O . LYS A 1 92 ? 6.684 13.556 -5.640 1.00 89.62 92 LYS A O 1
ATOM 772 N N . GLU A 1 93 ? 6.143 11.404 -5.291 1.00 87.75 93 GLU A N 1
ATOM 773 C CA . GLU A 1 93 ? 4.714 11.562 -5.579 1.00 87.75 93 GLU A CA 1
ATOM 774 C C . GLU A 1 93 ? 3.940 12.200 -4.420 1.00 87.75 93 GLU A C 1
ATOM 776 O O . GLU A 1 93 ? 3.015 12.976 -4.646 1.00 87.75 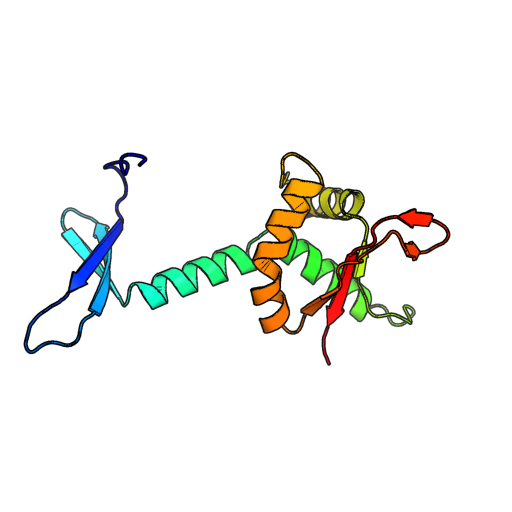93 GLU A O 1
ATOM 781 N N . THR A 1 94 ? 4.304 11.895 -3.171 1.00 86.12 94 THR A N 1
ATOM 782 C CA . THR A 1 94 ? 3.508 12.302 -1.995 1.00 86.12 94 THR A CA 1
ATOM 783 C C . THR A 1 94 ? 4.227 13.253 -1.046 1.00 86.12 94 THR A C 1
ATOM 785 O O . THR A 1 94 ? 3.597 13.833 -0.164 1.00 86.12 94 THR A O 1
ATOM 788 N N . GLY A 1 95 ? 5.545 13.412 -1.186 1.00 86.31 95 GLY A N 1
ATOM 789 C CA . GLY A 1 95 ? 6.384 14.176 -0.260 1.00 86.31 95 GLY A CA 1
ATOM 790 C C . GLY A 1 95 ? 6.607 13.499 1.097 1.00 86.31 95 GLY A C 1
ATOM 791 O O . GLY A 1 95 ? 7.297 14.062 1.946 1.00 86.31 95 GLY A O 1
ATOM 792 N N . GLN A 1 96 ? 6.039 12.311 1.331 1.00 84.00 96 GLN A N 1
ATOM 793 C CA . GLN A 1 96 ? 6.108 11.625 2.620 1.00 84.00 96 GLN A CA 1
ATOM 794 C C . GLN A 1 96 ? 7.223 10.580 2.643 1.00 84.00 96 GLN A C 1
ATOM 796 O O . GLN A 1 96 ? 7.350 9.748 1.745 1.00 84.00 96 GLN A O 1
ATOM 801 N N . VAL A 1 97 ? 8.019 10.594 3.714 1.00 84.75 97 VAL A N 1
ATOM 802 C CA . VAL A 1 97 ? 9.047 9.579 3.959 1.00 84.75 97 VAL A CA 1
ATOM 803 C C . VAL A 1 97 ? 8.438 8.464 4.800 1.00 84.75 97 VAL A C 1
ATOM 805 O O . VAL A 1 97 ? 8.170 8.653 5.984 1.00 84.75 97 VAL A O 1
ATOM 808 N N . ILE A 1 98 ? 8.249 7.297 4.186 1.00 83.06 98 ILE A N 1
ATOM 809 C CA . ILE A 1 98 ? 7.724 6.099 4.852 1.00 83.06 98 ILE A CA 1
ATOM 810 C C . ILE A 1 98 ? 8.860 5.126 5.159 1.00 83.06 98 ILE A C 1
ATOM 812 O O . ILE A 1 98 ? 9.770 4.929 4.342 1.00 83.06 98 ILE A O 1
ATOM 816 N N . GLY A 1 99 ? 8.799 4.534 6.354 1.00 78.94 99 GLY A N 1
ATOM 817 C CA . GLY A 1 99 ? 9.825 3.658 6.903 1.00 78.94 99 GLY A CA 1
ATOM 818 C C . GLY A 1 99 ? 11.129 4.397 7.224 1.00 78.94 99 GLY A C 1
ATOM 819 O O . GLY A 1 99 ? 11.532 5.348 6.554 1.00 78.94 99 GLY A O 1
ATOM 820 N N . SER A 1 100 ? 11.848 3.943 8.248 1.00 81.12 100 SER A N 1
ATOM 821 C CA . SER A 1 100 ? 13.195 4.455 8.550 1.00 81.12 100 SER A CA 1
ATOM 822 C C . SER A 1 100 ? 14.240 3.947 7.548 1.00 81.12 100 SER A C 1
ATOM 824 O O . SER A 1 100 ? 15.178 4.664 7.196 1.00 81.12 100 SER A O 1
ATOM 826 N N . ASN A 1 101 ? 14.053 2.728 7.039 1.00 87.12 101 ASN A N 1
ATOM 827 C CA . ASN A 1 101 ? 14.925 2.057 6.079 1.00 87.12 101 ASN A CA 1
ATOM 828 C C . ASN A 1 101 ? 14.108 1.255 5.046 1.00 87.12 101 ASN A C 1
ATOM 830 O O . ASN A 1 101 ? 12.896 1.100 5.184 1.00 87.12 101 ASN A O 1
ATOM 834 N N . GLU A 1 102 ? 14.779 0.719 4.021 1.00 86.62 102 GLU A N 1
ATOM 835 C CA . GLU A 1 102 ? 14.152 -0.069 2.943 1.00 86.62 102 GLU A CA 1
ATOM 836 C C . GLU A 1 102 ? 13.371 -1.286 3.462 1.00 86.62 102 GLU A C 1
ATOM 838 O O . GLU A 1 102 ? 12.316 -1.629 2.935 1.00 86.62 102 GLU A O 1
ATOM 843 N N . LYS A 1 103 ? 13.863 -1.937 4.524 1.00 86.19 103 LYS A N 1
ATOM 844 C CA . LYS A 1 103 ? 13.210 -3.111 5.114 1.00 86.19 103 LYS A CA 1
ATOM 845 C C . LYS A 1 103 ? 11.921 -2.736 5.846 1.00 86.19 103 LYS A C 1
ATOM 847 O O . LYS A 1 103 ? 10.942 -3.459 5.720 1.00 86.19 103 LYS A O 1
ATOM 852 N N . ALA A 1 104 ? 11.932 -1.635 6.596 1.00 87.38 104 ALA A N 1
ATOM 853 C CA . ALA A 1 104 ? 10.761 -1.094 7.277 1.00 87.38 104 ALA A CA 1
ATOM 854 C C . ALA A 1 104 ? 9.703 -0.686 6.251 1.00 87.38 104 ALA A C 1
ATOM 856 O O . ALA A 1 104 ? 8.585 -1.168 6.319 1.00 87.38 104 ALA A O 1
ATOM 857 N N . PHE A 1 105 ? 10.104 0.059 5.218 1.00 90.00 105 PHE A N 1
ATOM 858 C CA . PHE A 1 105 ? 9.219 0.436 4.117 1.00 90.00 105 PHE A CA 1
ATOM 859 C C . PHE A 1 105 ? 8.556 -0.778 3.443 1.00 90.00 105 PHE A C 1
ATOM 861 O O . PHE A 1 105 ? 7.349 -0.788 3.224 1.00 90.00 105 PHE A O 1
ATOM 868 N N . MET A 1 106 ? 9.321 -1.836 3.151 1.00 88.94 106 MET A N 1
ATOM 869 C CA . MET A 1 106 ? 8.751 -3.051 2.557 1.00 88.94 106 MET A CA 1
ATOM 870 C C . MET A 1 106 ? 7.907 -3.875 3.534 1.00 88.94 106 MET A C 1
ATOM 872 O O . MET A 1 106 ? 7.069 -4.649 3.082 1.00 88.94 106 MET A O 1
ATOM 876 N N . ASN A 1 107 ? 8.132 -3.768 4.845 1.00 88.88 107 ASN A N 1
ATOM 877 C CA . ASN A 1 107 ? 7.241 -4.376 5.830 1.00 88.88 107 ASN A CA 1
ATOM 878 C C . ASN A 1 107 ? 5.894 -3.651 5.843 1.00 88.88 107 ASN A C 1
ATOM 880 O O . ASN A 1 107 ? 4.878 -4.327 5.746 1.00 88.88 107 ASN A O 1
ATOM 884 N N . ASP A 1 108 ? 5.898 -2.316 5.847 1.00 87.06 108 ASP A N 1
ATOM 885 C CA . ASP A 1 108 ? 4.677 -1.509 5.758 1.00 87.06 108 ASP A CA 1
ATOM 886 C C . ASP A 1 108 ? 3.924 -1.825 4.451 1.00 87.06 108 ASP A C 1
ATOM 888 O O . ASP A 1 108 ? 2.718 -2.043 4.447 1.00 87.06 108 ASP A O 1
ATOM 892 N N . ALA A 1 109 ? 4.640 -1.948 3.324 1.00 88.00 109 ALA A N 1
ATOM 893 C CA . ALA A 1 109 ? 4.039 -2.341 2.047 1.00 88.00 109 ALA A CA 1
ATOM 894 C C . ALA A 1 109 ? 3.356 -3.722 2.108 1.00 88.00 109 ALA A C 1
ATOM 896 O O . ALA A 1 109 ? 2.267 -3.884 1.561 1.00 88.00 109 ALA A O 1
ATOM 897 N N . LYS A 1 110 ? 3.962 -4.696 2.802 1.00 88.44 110 LYS A N 1
ATOM 898 C CA . LYS A 1 110 ? 3.409 -6.053 2.953 1.00 88.44 110 LYS A CA 1
ATOM 899 C C . LYS A 1 110 ? 2.128 -6.098 3.769 1.00 88.44 110 LYS A C 1
ATOM 901 O O . LYS A 1 110 ? 1.293 -6.964 3.526 1.00 88.44 110 LYS A O 1
ATOM 906 N N . GLU A 1 111 ? 1.947 -5.195 4.731 1.00 87.94 111 GLU A N 1
ATOM 907 C CA . GLU A 1 111 ? 0.686 -5.115 5.481 1.00 87.94 111 GLU A CA 1
ATOM 908 C C . GLU A 1 111 ? -0.500 -4.823 4.552 1.00 87.94 111 GLU A C 1
ATOM 910 O O . GLU A 1 111 ? -1.629 -5.246 4.813 1.00 87.94 111 GLU A O 1
ATOM 915 N N . PHE A 1 112 ? -0.234 -4.167 3.421 1.00 87.69 112 PHE A N 1
ATOM 916 C CA . PHE A 1 112 ? -1.234 -3.873 2.408 1.00 87.69 112 PHE A CA 1
ATOM 917 C C . PHE A 1 112 ? -1.421 -4.978 1.363 1.00 87.69 112 PHE A C 1
ATOM 919 O O . PHE A 1 112 ? -2.357 -4.864 0.575 1.00 87.69 112 PHE A O 1
ATOM 926 N N . ASP A 1 113 ? -0.629 -6.058 1.367 1.00 86.75 113 ASP A N 1
ATOM 927 C CA . ASP A 1 113 ? -0.724 -7.138 0.367 1.00 86.75 113 ASP A CA 1
ATOM 928 C C . ASP A 1 113 ? -2.127 -7.766 0.333 1.00 86.75 113 ASP A C 1
ATOM 930 O O . ASP A 1 113 ? -2.662 -8.043 -0.738 1.00 86.75 113 ASP A O 1
ATOM 934 N N . ILE A 1 114 ? -2.770 -7.924 1.495 1.00 85.75 114 ILE A N 1
ATOM 935 C CA . ILE A 1 114 ? -4.134 -8.471 1.598 1.00 85.75 114 ILE A CA 1
ATOM 936 C C . ILE A 1 114 ? -5.146 -7.561 0.885 1.00 85.75 114 ILE A C 1
ATOM 938 O O . ILE A 1 114 ? -6.037 -8.036 0.180 1.00 85.75 114 ILE A O 1
ATOM 942 N N . TYR A 1 115 ? -5.008 -6.245 1.056 1.00 87.25 115 TYR A N 1
ATOM 943 C CA . TYR A 1 115 ? -5.894 -5.263 0.434 1.00 87.25 115 TYR A CA 1
ATOM 944 C C . TYR A 1 115 ? -5.589 -5.090 -1.057 1.00 87.25 115 TYR A C 1
ATOM 946 O O . TYR A 1 115 ? -6.513 -4.983 -1.855 1.00 87.25 115 TYR A O 1
ATOM 954 N N . LEU A 1 116 ? -4.311 -5.129 -1.447 1.00 89.12 116 LEU A N 1
ATOM 955 C CA . LEU A 1 116 ? -3.891 -5.140 -2.849 1.00 89.12 116 LEU A CA 1
ATOM 956 C C . LEU A 1 116 ? -4.477 -6.344 -3.584 1.00 89.12 116 LEU A C 1
ATOM 958 O O . LEU A 1 116 ? -5.043 -6.170 -4.658 1.00 89.12 116 LEU A O 1
ATOM 962 N N . PHE A 1 117 ? -4.439 -7.529 -2.974 1.00 88.25 117 PHE A N 1
ATOM 963 C CA . PHE A 1 117 ? -5.031 -8.728 -3.558 1.00 88.25 117 PHE A CA 1
ATOM 964 C C . PHE A 1 117 ? -6.549 -8.594 -3.743 1.00 88.25 117 PHE A C 1
ATOM 966 O O . PHE A 1 117 ? -7.075 -8.972 -4.788 1.00 88.25 117 PHE A O 1
ATOM 973 N N . LYS A 1 118 ? -7.257 -7.995 -2.771 1.00 86.38 118 LYS A N 1
ATOM 974 C CA . LYS A 1 118 ? -8.694 -7.675 -2.890 1.00 86.38 118 LYS A CA 1
ATOM 975 C C . LYS A 1 118 ? -8.979 -6.708 -4.047 1.00 86.38 118 LYS A C 1
ATOM 977 O O . LYS A 1 118 ? -10.006 -6.844 -4.704 1.00 86.38 118 LYS A O 1
ATOM 982 N N . ASP A 1 119 ? -8.059 -5.786 -4.316 1.00 86.50 119 ASP A N 1
ATOM 983 C CA . ASP A 1 119 ? -8.112 -4.856 -5.450 1.00 86.50 119 ASP A CA 1
ATOM 984 C C . ASP A 1 119 ? -7.607 -5.475 -6.771 1.00 86.50 119 ASP A C 1
ATOM 986 O O . ASP A 1 119 ? -7.466 -4.773 -7.773 1.00 86.50 119 ASP A O 1
ATOM 990 N N . GLY A 1 120 ? -7.339 -6.785 -6.7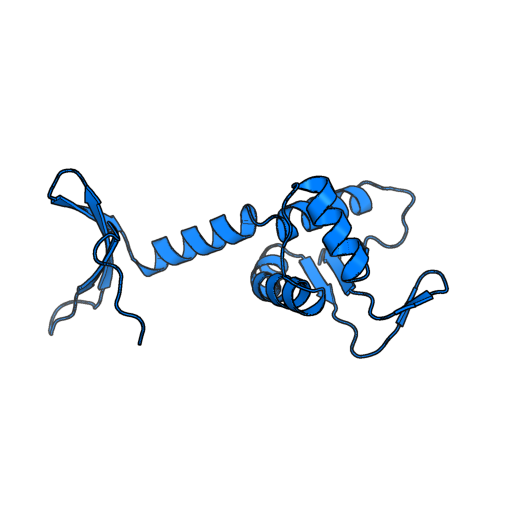90 1.00 88.19 120 GLY A N 1
ATOM 991 C CA . GLY A 1 120 ? -6.884 -7.512 -7.973 1.00 88.19 120 GLY A CA 1
ATOM 992 C C . GLY A 1 120 ? -5.415 -7.272 -8.313 1.00 88.19 120 GLY A C 1
ATOM 993 O O . GLY A 1 120 ? -5.028 -7.455 -9.459 1.00 88.19 120 GLY A O 1
ATOM 994 N N . ILE A 1 121 ? -4.590 -6.847 -7.357 1.00 91.88 121 ILE A N 1
ATOM 995 C CA . ILE A 1 121 ? -3.154 -6.613 -7.540 1.00 91.88 121 ILE A CA 1
ATOM 996 C C . ILE A 1 121 ? -2.367 -7.681 -6.776 1.00 91.88 121 ILE A C 1
ATOM 998 O O . ILE A 1 121 ? -2.451 -7.787 -5.554 1.00 91.88 121 ILE A O 1
ATOM 1002 N N . GLU A 1 122 ? -1.553 -8.452 -7.492 1.00 90.88 122 GLU A N 1
ATOM 1003 C CA . GLU A 1 122 ? -0.648 -9.442 -6.914 1.00 90.88 122 GLU A CA 1
ATOM 1004 C C . GLU A 1 122 ? 0.732 -8.829 -6.660 1.00 90.88 122 GLU A C 1
ATOM 1006 O O . GLU A 1 122 ? 1.339 -8.260 -7.568 1.00 90.88 122 GLU A O 1
ATOM 1011 N N . HIS A 1 123 ? 1.253 -8.998 -5.442 1.00 92.50 123 HIS A N 1
ATOM 1012 C CA . HIS A 1 123 ? 2.637 -8.685 -5.094 1.00 92.50 123 HIS A CA 1
ATOM 1013 C C . HIS A 1 123 ? 3.485 -9.963 -5.079 1.00 92.50 123 HIS A C 1
ATOM 1015 O O . HIS A 1 123 ? 3.331 -10.832 -4.223 1.00 92.50 123 HIS A O 1
ATOM 1021 N N . ILE A 1 124 ? 4.432 -10.060 -6.010 1.00 89.50 124 ILE A N 1
ATOM 1022 C CA . ILE A 1 124 ? 5.367 -11.179 -6.119 1.00 89.50 124 ILE A CA 1
ATOM 1023 C C . ILE A 1 124 ? 6.692 -10.780 -5.470 1.00 89.50 124 ILE A C 1
ATOM 1025 O O . ILE A 1 124 ? 7.488 -10.012 -6.024 1.00 89.50 124 ILE A O 1
ATOM 1029 N N . ILE A 1 125 ? 6.946 -11.346 -4.291 1.00 85.75 125 ILE A N 1
ATOM 1030 C CA . ILE A 1 125 ? 8.188 -11.143 -3.548 1.00 85.75 125 ILE A CA 1
ATOM 1031 C C . ILE A 1 125 ? 9.232 -12.156 -4.033 1.00 85.75 125 ILE A C 1
ATOM 1033 O O . ILE A 1 125 ? 8.995 -13.362 -3.976 1.00 85.75 125 ILE A O 1
ATOM 1037 N N . PRO A 1 126 ? 10.426 -11.716 -4.454 1.00 82.50 126 PRO A N 1
ATOM 1038 C CA . PRO A 1 126 ? 11.480 -12.637 -4.846 1.00 82.50 126 PRO A CA 1
ATOM 1039 C C . PRO A 1 126 ? 12.110 -13.302 -3.609 1.00 82.50 126 PRO A C 1
ATOM 1041 O O . PRO A 1 126 ? 12.424 -12.644 -2.603 1.00 82.50 126 PRO A O 1
ATOM 1044 N N . GLU A 1 127 ? 12.332 -14.615 -3.702 1.00 77.06 127 GLU A N 1
ATOM 1045 C CA . GLU A 1 127 ? 13.034 -15.403 -2.678 1.00 77.06 127 GLU A CA 1
ATOM 1046 C C . GLU A 1 127 ? 14.543 -15.120 -2.658 1.00 77.06 127 GLU A C 1
ATOM 1048 O O . GLU A 1 127 ? 15.183 -15.167 -1.608 1.00 77.06 127 GLU A O 1
ATOM 1053 N N . LYS A 1 128 ? 15.117 -14.814 -3.826 1.00 82.50 128 LYS A N 1
ATOM 1054 C CA . LYS A 1 128 ? 16.546 -14.550 -4.046 1.00 82.50 128 LYS A CA 1
ATOM 1055 C C . LYS A 1 128 ? 16.720 -13.340 -4.957 1.00 82.50 128 LYS A C 1
ATOM 1057 O O . LYS A 1 128 ? 15.761 -12.888 -5.574 1.00 82.50 128 LYS A O 1
ATOM 1062 N N . ASN A 1 129 ? 17.945 -12.830 -5.067 1.00 86.44 129 ASN A N 1
ATOM 1063 C CA . ASN A 1 129 ? 18.237 -11.790 -6.048 1.00 86.44 129 ASN A CA 1
ATOM 1064 C C . ASN A 1 129 ? 17.920 -12.301 -7.456 1.00 86.44 129 ASN A C 1
ATOM 1066 O O . ASN A 1 129 ? 18.319 -13.403 -7.835 1.00 86.44 129 ASN A O 1
ATOM 1070 N N . THR A 1 130 ? 17.206 -11.485 -8.214 1.00 83.38 130 THR A N 1
ATOM 1071 C CA . THR A 1 130 ? 16.869 -11.723 -9.612 1.00 83.38 130 THR A CA 1
ATOM 1072 C C . THR A 1 130 ? 17.557 -10.670 -10.472 1.00 83.38 130 THR A C 1
ATOM 1074 O O . THR A 1 130 ? 17.901 -9.583 -10.001 1.00 83.38 130 THR A O 1
ATOM 1077 N N . THR A 1 131 ? 17.805 -10.995 -11.737 1.00 85.12 131 THR A N 1
ATOM 1078 C CA . THR A 1 131 ? 18.371 -10.038 -12.691 1.00 85.12 131 THR A CA 1
ATOM 1079 C C . THR A 1 131 ? 17.239 -9.404 -13.481 1.00 85.12 131 THR A C 1
ATOM 1081 O O . THR A 1 131 ? 16.485 -10.107 -14.148 1.00 85.12 131 THR A O 1
ATOM 1084 N N . HIS A 1 132 ? 17.138 -8.079 -13.436 1.00 82.06 132 HIS A N 1
ATOM 1085 C CA . HIS A 1 132 ? 16.226 -7.303 -14.271 1.00 82.06 132 HIS A CA 1
ATOM 1086 C C . HIS A 1 132 ? 17.008 -6.152 -14.908 1.00 82.06 132 HIS A C 1
ATOM 1088 O O . HIS A 1 132 ? 17.821 -5.515 -14.236 1.00 82.06 132 HIS A O 1
ATOM 1094 N N . LYS A 1 133 ? 16.837 -5.941 -16.222 1.00 83.31 133 LYS A N 1
ATOM 1095 C CA . LYS A 1 133 ? 17.590 -4.950 -17.023 1.00 83.31 133 LYS A CA 1
ATOM 1096 C C . LYS A 1 133 ? 19.116 -4.985 -16.774 1.00 83.31 133 LYS A C 1
ATOM 1098 O O . LYS A 1 133 ? 19.768 -3.955 -16.666 1.00 83.31 133 LYS A O 1
ATOM 1103 N N . GLY A 1 134 ? 19.689 -6.188 -16.643 1.00 84.00 134 GLY A N 1
ATOM 1104 C CA . GLY A 1 134 ? 21.131 -6.394 -16.426 1.00 84.00 134 GLY A CA 1
ATOM 1105 C C . GLY A 1 134 ? 21.631 -6.164 -14.993 1.00 84.00 134 GLY A C 1
ATOM 1106 O O . GLY A 1 134 ? 22.820 -6.336 -14.736 1.00 84.00 134 GLY A O 1
ATOM 1107 N N . VAL A 1 135 ? 20.751 -5.829 -14.044 1.00 87.44 135 VAL A N 1
ATOM 1108 C CA . VAL A 1 135 ? 21.108 -5.568 -12.642 1.00 87.44 135 VAL A CA 1
ATOM 1109 C C . VAL A 1 135 ? 20.549 -6.664 -11.734 1.00 87.44 135 VAL A C 1
ATOM 1111 O O . VAL A 1 135 ? 19.343 -6.919 -11.709 1.00 87.44 135 VAL A O 1
ATOM 1114 N N . SER A 1 136 ? 21.430 -7.303 -10.958 1.00 87.69 136 SER A N 1
ATOM 1115 C CA . SER A 1 136 ? 21.053 -8.306 -9.955 1.00 87.69 136 SER A CA 1
ATOM 1116 C C . SER A 1 136 ? 20.683 -7.633 -8.635 1.00 87.69 136 SER A C 1
ATOM 1118 O O . SER A 1 136 ? 21.522 -6.989 -8.004 1.00 87.69 136 SER A O 1
ATOM 1120 N N . ALA A 1 137 ? 19.421 -7.754 -8.225 1.00 87.69 137 ALA A N 1
ATOM 1121 C CA . ALA A 1 137 ? 18.911 -7.188 -6.980 1.00 87.69 137 ALA A CA 1
ATOM 1122 C C . ALA A 1 137 ? 17.648 -7.924 -6.513 1.00 87.69 137 ALA A C 1
ATOM 1124 O O . ALA A 1 137 ? 17.144 -8.832 -7.174 1.00 87.69 137 ALA A O 1
ATOM 1125 N N . ARG A 1 138 ? 17.112 -7.528 -5.358 1.00 87.69 138 ARG A N 1
ATOM 1126 C CA . ARG A 1 138 ? 15.805 -7.993 -4.896 1.00 87.69 138 ARG A CA 1
ATOM 1127 C C . ARG A 1 138 ? 14.700 -7.158 -5.556 1.00 87.69 138 ARG A C 1
ATOM 1129 O O . ARG A 1 138 ? 14.369 -6.080 -5.069 1.00 87.69 138 ARG A O 1
ATOM 1136 N N . TRP A 1 139 ? 14.169 -7.645 -6.675 1.00 89.31 139 TRP A N 1
ATOM 1137 C CA . TRP A 1 139 ? 13.128 -6.963 -7.452 1.00 89.31 139 TRP A CA 1
ATOM 1138 C C . TRP A 1 139 ? 11.724 -7.379 -7.024 1.00 89.31 139 TRP A C 1
ATOM 1140 O O . TRP A 1 139 ? 11.337 -8.534 -7.192 1.00 89.31 139 TRP A O 1
ATOM 1150 N N . HIS A 1 140 ? 10.963 -6.427 -6.502 1.00 91.38 140 HIS A N 1
ATOM 1151 C CA . HIS A 1 140 ? 9.548 -6.587 -6.199 1.00 91.38 140 HIS A CA 1
ATOM 1152 C C . HIS A 1 140 ? 8.738 -6.397 -7.474 1.00 91.38 140 HIS A C 1
ATOM 1154 O O . HIS A 1 140 ? 9.052 -5.512 -8.271 1.00 91.38 140 HIS A O 1
ATOM 1160 N N . ARG A 1 141 ? 7.726 -7.240 -7.678 1.00 91.44 141 ARG A N 1
ATOM 1161 C CA . ARG A 1 141 ? 6.857 -7.159 -8.853 1.00 91.44 141 ARG A CA 1
ATOM 1162 C C . ARG A 1 141 ? 5.413 -7.041 -8.418 1.00 91.44 141 ARG A C 1
ATOM 1164 O O . ARG A 1 141 ? 4.971 -7.825 -7.583 1.00 91.44 141 ARG A O 1
ATOM 1171 N N . TYR A 1 142 ? 4.705 -6.089 -9.002 1.00 92.38 142 TYR A N 1
ATOM 1172 C CA . TYR A 1 142 ? 3.278 -5.899 -8.798 1.00 92.38 142 TYR A CA 1
ATOM 1173 C C . TYR A 1 142 ? 2.570 -5.990 -10.140 1.00 92.38 142 TYR A C 1
ATOM 1175 O O . TYR A 1 142 ? 2.998 -5.352 -11.098 1.00 92.38 142 TYR A O 1
ATOM 1183 N N . LYS A 1 143 ? 1.501 -6.774 -10.225 1.00 91.31 143 LYS A N 1
ATOM 1184 C CA . LYS A 1 143 ? 0.740 -6.943 -11.468 1.00 91.31 143 LYS A CA 1
ATOM 1185 C C . LYS A 1 143 ? -0.746 -7.054 -11.175 1.00 91.31 143 LYS A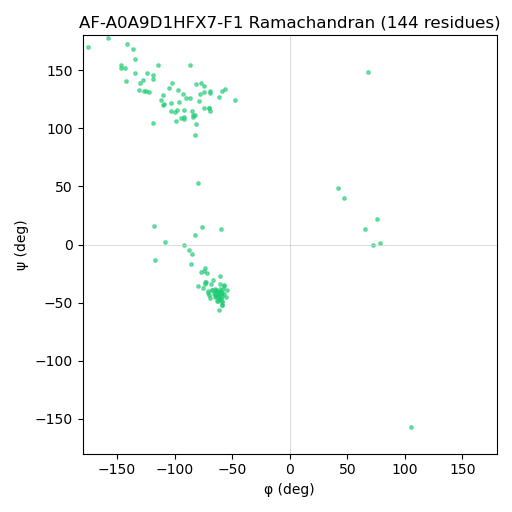 C 1
ATOM 1187 O O . LYS A 1 143 ? -1.108 -7.538 -10.103 1.00 91.31 143 LYS A O 1
ATOM 1192 N N . LYS A 1 144 ? -1.605 -6.651 -12.113 1.00 88.50 144 LYS A N 1
ATOM 1193 C CA . LYS A 1 144 ? -3.033 -6.954 -11.992 1.00 88.50 144 LYS A CA 1
ATOM 1194 C C . LYS A 1 144 ? -3.310 -8.408 -12.357 1.00 88.50 144 LYS A C 1
ATOM 1196 O O . LYS A 1 144 ? -2.739 -8.950 -13.301 1.00 88.50 144 LYS A O 1
ATOM 1201 N N . ILE A 1 145 ? -4.177 -9.033 -11.578 1.00 84.81 145 ILE A N 1
ATOM 1202 C CA . ILE A 1 145 ? -4.763 -10.335 -11.859 1.00 84.81 145 ILE A CA 1
ATOM 1203 C C . ILE A 1 145 ? -5.962 -10.051 -12.775 1.00 84.81 145 ILE A C 1
ATOM 1205 O O . ILE A 1 145 ? -6.901 -9.380 -12.347 1.00 84.81 145 ILE A O 1
ATOM 1209 N N . GLN A 1 146 ? -5.876 -10.466 -14.044 1.00 61.84 146 GLN A N 1
ATOM 1210 C CA . GLN A 1 146 ? -6.995 -10.407 -14.997 1.00 61.84 146 GLN A CA 1
ATOM 1211 C C . GLN A 1 146 ? -8.118 -11.370 -14.613 1.00 61.84 146 GLN A C 1
ATOM 1213 O O . GLN A 1 146 ? -7.798 -12.480 -14.127 1.00 61.84 146 GLN A O 1
#

pLDDT: mean 84.03, std 9.61, range [35.06, 92.56]

Foldseek 3Di:
DDPPDPPAQKDWDFDDDDPDDTFIWIWGHDPNDIDTPGGPVVVVVVVVVVCLVPPLLNVLVVVVLVVLVPDPPRPDSKDKDQLVVSQVSSCVVPVDRQAPDSVNSVVVVVVCQVVCVVVQKHKDWDPAFDDDPNDTDGIIMIHGHD

Nearest PDB structures (foldseek):
  3hp3-assembly2_H  TM=4.204E-01  e=5.315E+00  Homo sapiens
  3b77-assembly1_C  TM=2.084E-01  e=1.793E+00  Exiguobacterium sibiricum 255-15
  3b77-assembly1_B  TM=2.104E-01  e=3.087E+00  Exiguobacterium sibiricum 255-15
  8dg5-assembly1_K  TM=1.766E-01  e=2.149E+00  Drosophila melanogaster
  3b77-assembly1_A  TM=2.166E-01  e=4.711E+00  Exiguobacterium sibiricum 255-15

Mean predicted aligned error: 9.23 Å

Solvent-accessible surface area (backbone atoms only — not comparable to full-atom values): 8601 Å² total; per-residue (Å²): 135,81,80,80,66,93,79,62,52,61,50,76,48,78,45,75,58,96,92,49,80,72,45,49,32,25,31,37,59,49,97,94,41,79,44,78,77,41,53,30,69,60,52,52,50,51,50,51,52,50,51,49,64,68,28,56,66,51,47,45,48,53,49,54,43,48,56,42,60,70,37,86,84,51,92,65,64,50,48,74,39,39,57,63,58,49,50,51,49,26,29,71,77,65,70,50,87,67,51,94,45,56,67,49,33,52,50,60,54,53,72,42,46,67,58,35,44,75,74,34,30,47,77,49,75,59,94,54,73,42,74,55,97,89,43,77,39,63,50,38,34,36,31,70,63,130

Secondary structure (DSSP, 8-state):
-PPPPTT--EEEEEE--SSS--EEEEEEEETTEEEEEEEHHHHHHHHHHHHHHH-HHHHHHHHHHHHHHH-SS-S--EEEEEHHHHHHHHHHHH----SSSHHHHHHHHHHTHHHHHHTTEEEE--SS-EEETTEEE-EEEEEE--

Sequence (146 aa):
MEREKRTENEAVLHITGRDIQPQDLALTFNNYHWESLGDAGSIEQMRRELAYRNHPIVVTLKKRLTEIEEDEDEPIKEYVVRAKDFREDVIKETGQVIGSNEKAFMNDAKEFDIYLFKDGIEHIIPEKNTTHKGVSARWHRYKKIQ

Radius of gyration: 20.75 Å; Cα contacts (8 Å, |Δi|>4): 178; chains: 1; bounding box: 52×33×56 Å

Organism: NCBI:txid2840741